Protein AF-0000000084984975 (afdb_homodimer)

Foldseek 3Di:
DKAFPLVVLCVVVVHDCVRVCVQQVHDSVVSVCRNVVVDDDDDPVVVVSVCVVSVHDPPNTMDDDDD/DKAFPLVVLCVVVVHDCVRVCVQQVHDSVVSVCRNVVVDDDDDPVVVVSVCVVSVHDPPNTMDDDDD

Secondary structure (DSSP, 8-state):
-EEE-HHHHHHHTT--HHHHHHHHT--HHHHHHHHTT--SEEEHHHHHHHHHHHT--HHHHEEE---/-EEE-HHHHHHHTT--HHHHHHHHT--HHHHHHHHTT--SEEEHHHHHHHHHHHT--HHHHEEE---

Nearest PDB structures (foldseek):
  2xj3-assembly1_A  TM=8.042E-01  e=3.309E-04  Enterococcus faecalis
  3zkc-assembly1_B  TM=8.805E-01  e=1.220E-02  Bacillus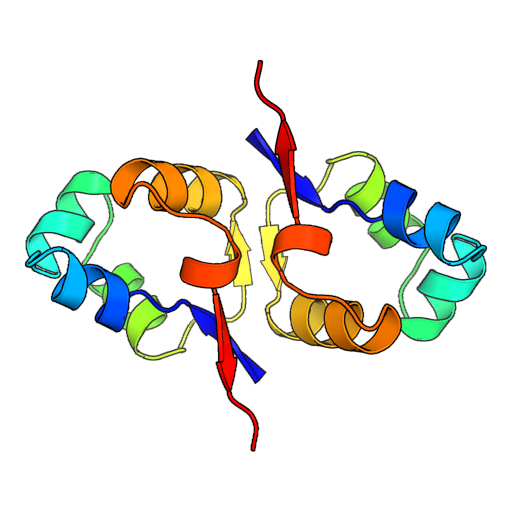 subtilis subsp. subtilis str. 168
  3zkc-assembly1_A  TM=8.755E-01  e=2.126E-02  Bacillus subtilis subsp. subtilis str. 168
  7t5u-assembly1_A  TM=8.938E-01  e=4.560E-02  Escherichia coli
  1b0n-assembly1_A  TM=8.658E-01  e=6.914E-02  Bacillus subtilis

Solvent-accessible surface area (backbone atoms only — not comparable to full-atom values): 7606 Å² total; per-residue (Å²): 88,52,40,57,33,51,59,59,52,29,59,75,65,71,48,51,72,67,56,50,25,62,73,67,70,56,50,67,68,62,56,48,27,42,56,67,61,68,54,64,53,50,42,31,66,56,50,44,49,50,32,61,75,66,68,54,53,53,63,61,44,39,41,74,50,75,127,86,52,39,57,32,51,60,59,52,28,58,76,66,72,47,53,72,66,56,50,26,60,73,65,71,56,50,67,68,62,56,48,26,43,56,67,61,69,54,66,52,51,43,30,66,57,50,44,48,50,32,61,73,65,67,55,52,53,63,60,44,40,43,73,49,77,126

pLDDT: mean 96.69, std 6.23, range [53.5, 98.88]

InterPro domains:
  IPR001387 Cro/C1-type, helix-turn-helix domain [PF13443] (5-63)
  IPR010982 Lambda repressor-like, DNA-binding domain superfamily [G3DSA:1.10.260.40] (1-67)
  IPR010982 Lambda repressor-like, DNA-binding domain superfamily [SSF47413] (3-63)

Structure (mmCIF, N/CA/C/O backbone):
data_AF-0000000084984975-model_v1
#
loop_
_entity.id
_entity.type
_entity.pdbx_description
1 polymer 'HTH cro/C1-type domain-containing protein'
#
loop_
_atom_site.group_PDB
_atom_site.id
_atom_site.type_symbol
_atom_site.label_atom_id
_atom_site.label_alt_id
_atom_site.label_comp_id
_atom_site.label_asym_id
_atom_site.label_entity_id
_atom_site.label_seq_id
_atom_site.pdbx_PDB_ins_code
_atom_site.Cartn_x
_atom_site.Cartn_y
_atom_site.Cartn_z
_atom_site.occupancy
_atom_site.B_iso_or_equiv
_atom_site.auth_seq_id
_atom_site.auth_comp_id
_atom_site.auth_asym_id
_atom_site.auth_atom_id
_atom_site.pdbx_PDB_model_num
ATOM 1 N N . MET A 1 1 ? 2.4 -5.949 11.758 1 92.56 1 MET A N 1
ATOM 2 C CA . MET A 1 1 ? 1.291 -5.125 11.281 1 92.56 1 MET A CA 1
ATOM 3 C C . MET A 1 1 ? 1.797 -3.98 10.414 1 92.56 1 MET A C 1
ATOM 5 O O . MET A 1 1 ? 2.824 -3.369 10.719 1 92.56 1 MET A O 1
ATOM 9 N N . VAL A 1 2 ? 1.038 -3.68 9.25 1 97 2 VAL A N 1
ATOM 10 C CA . VAL A 1 2 ? 1.44 -2.633 8.32 1 97 2 VAL A CA 1
ATOM 11 C C . VAL A 1 2 ? 0.675 -1.347 8.625 1 97 2 VAL A C 1
ATOM 13 O O . VAL A 1 2 ? -0.526 -1.383 8.906 1 97 2 VAL A O 1
ATOM 16 N N . CYS A 1 3 ? 1.416 -0.208 8.547 1 96.44 3 CYS A N 1
ATOM 17 C CA . CYS A 1 3 ? 0.817 1.101 8.781 1 96.44 3 CYS A CA 1
ATOM 18 C C . CYS A 1 3 ? 1.412 2.148 7.848 1 96.44 3 CYS A C 1
ATOM 20 O O . CYS A 1 3 ? 2.469 1.927 7.25 1 96.44 3 CYS A O 1
ATOM 22 N N . LEU A 1 4 ? 0.649 3.223 7.793 1 98 4 LEU A N 1
ATOM 23 C CA . LEU A 1 4 ? 1.212 4.375 7.098 1 98 4 LEU A CA 1
ATOM 24 C C . LEU A 1 4 ? 2.123 5.176 8.023 1 98 4 LEU A C 1
ATOM 26 O O . LEU A 1 4 ? 1.819 5.344 9.203 1 98 4 LEU A O 1
ATOM 30 N N . ASN A 1 5 ? 3.127 5.699 7.473 1 97.69 5 ASN A N 1
ATOM 31 C CA . ASN A 1 5 ? 4.109 6.473 8.227 1 97.69 5 ASN A CA 1
ATOM 32 C C . ASN A 1 5 ? 3.893 7.977 8.047 1 97.69 5 ASN A C 1
ATOM 34 O O . ASN A 1 5 ? 4.852 8.727 7.852 1 97.69 5 ASN A O 1
ATOM 38 N N . ILE A 1 6 ? 2.742 8.367 8.117 1 98.5 6 ILE A N 1
ATOM 39 C CA . ILE A 1 6 ? 2.355 9.727 7.777 1 98.5 6 ILE A CA 1
ATOM 40 C C . ILE A 1 6 ? 2.961 10.703 8.781 1 98.5 6 ILE A C 1
ATOM 42 O O . ILE A 1 6 ? 3.51 11.742 8.406 1 98.5 6 ILE A O 1
ATOM 46 N N . GLU A 1 7 ? 2.863 10.375 10.031 1 98 7 GLU A N 1
ATOM 47 C CA . GLU A 1 7 ? 3.355 11.273 11.07 1 98 7 GLU A CA 1
ATOM 48 C C . GLU A 1 7 ? 4.84 11.57 10.883 1 98 7 GLU A C 1
ATOM 50 O O . GLU A 1 7 ? 5.258 12.734 10.938 1 98 7 GLU A O 1
ATOM 55 N N . GLU A 1 8 ? 5.59 10.57 10.688 1 98.19 8 GLU A N 1
ATOM 56 C CA . GLU A 1 8 ? 7.027 10.734 10.492 1 98.19 8 GLU A CA 1
ATOM 57 C C . GLU A 1 8 ? 7.324 11.555 9.242 1 98.19 8 GLU A C 1
ATOM 59 O O . GLU A 1 8 ? 8.234 12.383 9.234 1 98.19 8 GLU A O 1
ATOM 64 N N . LEU A 1 9 ? 6.621 11.297 8.195 1 98.69 9 LEU A N 1
ATOM 65 C CA . LEU A 1 9 ? 6.82 12.031 6.953 1 98.69 9 LEU A CA 1
ATOM 66 C C . LEU A 1 9 ? 6.531 13.516 7.145 1 98.69 9 LEU A C 1
ATOM 68 O O . LEU A 1 9 ? 7.234 14.367 6.602 1 98.69 9 LEU A O 1
ATOM 72 N N . LEU A 1 10 ? 5.434 13.773 7.867 1 98.81 10 LEU A N 1
ATOM 73 C CA . LEU A 1 10 ? 5.117 15.172 8.172 1 98.81 10 LEU A CA 1
ATOM 74 C C . LEU A 1 10 ? 6.254 15.82 8.953 1 98.81 10 LEU A C 1
ATOM 76 O O . LEU A 1 10 ? 6.691 16.922 8.609 1 98.81 10 LEU A O 1
ATOM 80 N N . LYS A 1 11 ? 6.738 15.172 9.961 1 98.56 11 LYS A N 1
ATOM 81 C CA . LYS A 1 11 ? 7.828 15.688 10.781 1 98.56 11 LYS A CA 1
ATOM 82 C C . LYS A 1 11 ? 9.086 15.914 9.945 1 98.56 11 LYS A C 1
ATOM 84 O O . LYS A 1 11 ? 9.695 16.984 10.016 1 98.56 11 LYS A O 1
ATOM 89 N N . LYS A 1 12 ? 9.43 14.992 9.203 1 98.31 12 LYS A N 1
ATOM 90 C CA . LYS A 1 12 ? 10.633 15.055 8.375 1 98.31 12 LYS A CA 1
ATOM 91 C C . LYS A 1 12 ? 10.562 16.219 7.398 1 98.31 12 LYS A C 1
ATOM 93 O O . LYS A 1 12 ? 11.586 16.844 7.098 1 98.31 12 LYS A O 1
ATOM 98 N N . ASN A 1 13 ? 9.398 16.438 6.914 1 98.38 13 ASN A N 1
ATOM 99 C CA . ASN A 1 13 ? 9.219 17.484 5.91 1 98.38 13 ASN A CA 1
ATOM 100 C C . ASN A 1 13 ? 8.781 18.797 6.547 1 98.38 13 ASN A C 1
ATOM 102 O O . ASN A 1 13 ? 8.484 19.766 5.84 1 98.38 13 ASN A O 1
ATOM 106 N N . GLN A 1 14 ? 8.656 18.797 7.844 1 98.62 14 GLN A N 1
ATOM 107 C CA . GLN A 1 14 ? 8.25 19.969 8.609 1 98.62 14 GLN A CA 1
ATOM 108 C C . GLN A 1 14 ? 6.902 20.484 8.141 1 98.62 14 GLN A C 1
ATOM 110 O O . GLN A 1 14 ? 6.758 21.688 7.875 1 98.62 14 GLN A O 1
ATOM 115 N N . LYS A 1 15 ? 6.059 19.656 7.969 1 98.75 15 LYS A N 1
ATOM 116 C CA . LYS A 1 15 ? 4.699 20 7.555 1 98.75 15 LYS A CA 1
ATOM 117 C C . LYS A 1 15 ? 3.688 19.672 8.648 1 98.75 15 LYS A C 1
ATOM 119 O O . LYS A 1 15 ? 3.951 18.828 9.508 1 98.75 15 LYS A O 1
ATOM 124 N N . SER A 1 16 ? 2.58 20.328 8.617 1 98.44 16 SER A N 1
ATOM 125 C CA . SER A 1 16 ? 1.501 20.094 9.57 1 98.44 16 SER A CA 1
ATOM 126 C C . SER A 1 16 ? 0.418 19.203 8.969 1 98.44 16 SER A C 1
ATOM 128 O O . SER A 1 16 ? 0.367 19.016 7.754 1 98.44 16 SER A O 1
ATOM 130 N N . LYS A 1 17 ? -0.416 18.703 9.859 1 98.62 17 LYS A N 1
ATOM 131 C CA . LYS A 1 17 ? -1.587 17.953 9.406 1 98.62 17 LYS A CA 1
ATOM 132 C C . LYS A 1 17 ? -2.465 18.812 8.5 1 98.62 17 LYS A C 1
ATOM 134 O O . LYS A 1 17 ? -3.012 18.328 7.508 1 98.62 17 LYS A O 1
ATOM 139 N N . TYR A 1 18 ? -2.484 20.062 8.859 1 98.62 18 TYR A N 1
ATOM 140 C CA . TYR A 1 18 ? -3.262 21.016 8.07 1 98.62 18 TYR A CA 1
ATOM 141 C C . TYR A 1 18 ? -2.752 21.078 6.637 1 98.62 18 TYR A C 1
ATOM 143 O O . TYR A 1 18 ? -3.543 21.047 5.688 1 98.62 18 TYR A O 1
ATOM 151 N N . TRP A 1 19 ? -1.51 21.188 6.465 1 98.88 19 TRP A N 1
ATOM 152 C CA . TRP A 1 19 ? -0.87 21.219 5.152 1 98.88 19 TRP A CA 1
ATOM 153 C C . TRP A 1 19 ? -1.255 19.984 4.328 1 98.88 19 TRP A C 1
ATOM 155 O O . TRP A 1 19 ? -1.618 20.109 3.156 1 98.88 19 TRP A O 1
ATOM 165 N N . LEU A 1 20 ? -1.245 18.828 4.938 1 98.88 20 LEU A N 1
ATOM 166 C CA . LEU A 1 20 ? -1.552 17.578 4.238 1 98.88 20 LEU A CA 1
ATOM 167 C C . LEU A 1 20 ? -3.027 17.531 3.854 1 98.88 20 LEU A C 1
ATOM 169 O O . LEU A 1 20 ? -3.371 17.047 2.771 1 98.88 20 LEU A O 1
ATOM 173 N N . VAL A 1 21 ? -3.877 17.938 4.699 1 98.75 21 VAL A N 1
ATOM 174 C CA . VAL A 1 21 ? -5.312 18 4.438 1 98.75 21 VAL A CA 1
ATOM 175 C C . VAL A 1 21 ? -5.566 18.766 3.146 1 98.75 21 VAL A C 1
ATOM 177 O O . VAL A 1 21 ? -6.348 18.344 2.299 1 98.75 21 VAL A O 1
ATOM 180 N N . LYS A 1 22 ? -4.898 19.844 3.01 1 98.75 22 LYS A N 1
ATOM 181 C CA . LYS A 1 22 ? -5.047 20.672 1.826 1 98.75 22 LYS A CA 1
ATOM 182 C C . LYS A 1 22 ? -4.473 20 0.589 1 98.75 22 LYS A C 1
ATOM 184 O O . LYS A 1 22 ? -5.078 20.031 -0.483 1 98.75 22 LYS A O 1
ATOM 189 N N . GLN A 1 23 ? -3.391 19.422 0.781 1 98.69 23 GLN A N 1
ATOM 190 C CA . GLN A 1 23 ? -2.746 18.766 -0.356 1 98.69 23 GLN A CA 1
ATOM 191 C C . GLN A 1 23 ? -3.604 17.625 -0.899 1 98.69 23 GLN A C 1
ATOM 193 O O . GLN A 1 23 ? -3.676 17.422 -2.113 1 98.69 23 GLN A O 1
ATOM 198 N N . LEU A 1 24 ? -4.184 16.891 -0.021 1 98.56 24 LEU A N 1
ATOM 199 C CA . LEU A 1 24 ? -4.961 15.719 -0.413 1 98.56 24 LEU A CA 1
ATOM 200 C C . LEU A 1 24 ? -6.414 16.094 -0.68 1 98.56 24 LEU A C 1
ATOM 202 O O . LEU A 1 24 ? -7.199 15.273 -1.147 1 98.56 24 LEU A O 1
ATOM 206 N N . ASP A 1 25 ? -6.703 17.312 -0.455 1 98.56 25 ASP A N 1
ATOM 207 C CA . ASP A 1 25 ? -8.094 17.75 -0.497 1 98.56 25 ASP A CA 1
ATOM 208 C C . ASP A 1 25 ? -8.992 16.812 0.317 1 98.56 25 ASP A C 1
ATOM 210 O O . ASP A 1 25 ? -9.969 16.266 -0.202 1 98.56 25 ASP A O 1
ATOM 214 N N . SER A 1 26 ? -8.625 16.578 1.448 1 98.06 26 SER A N 1
ATOM 215 C CA . SER A 1 26 ? -9.25 15.664 2.406 1 98.06 26 SER A CA 1
ATOM 216 C C . SER A 1 26 ? -9.648 16.391 3.686 1 98.06 26 SER A C 1
ATOM 218 O O . SER A 1 26 ? -9.695 17.625 3.713 1 98.06 26 SER A O 1
ATOM 220 N N . ASN A 1 27 ? -10.07 15.656 4.688 1 98.25 27 ASN A N 1
ATOM 221 C CA . ASN A 1 27 ? -10.398 16.25 5.98 1 98.25 27 ASN A CA 1
ATOM 222 C C . ASN A 1 27 ? -9.57 15.641 7.105 1 98.25 27 ASN A C 1
ATOM 224 O O . ASN A 1 27 ? -8.859 14.656 6.895 1 98.25 27 ASN A O 1
ATOM 228 N N . TYR A 1 28 ? -9.633 16.328 8.289 1 98.19 28 TYR A N 1
ATOM 229 C CA . TYR A 1 28 ? -8.797 15.938 9.422 1 98.19 28 TYR A CA 1
ATOM 230 C C . TYR A 1 28 ? -9.094 14.508 9.852 1 98.19 28 TYR A C 1
ATOM 232 O O . TYR A 1 28 ? -8.188 13.781 10.273 1 98.19 28 TYR A O 1
ATOM 240 N N . THR A 1 29 ? -10.289 14.164 9.719 1 98.38 29 THR A N 1
ATOM 241 C CA . THR A 1 29 ? -10.68 12.836 10.164 1 98.38 29 THR A CA 1
ATOM 242 C C . THR A 1 29 ? -9.898 11.758 9.414 1 98.38 29 THR A C 1
ATOM 244 O O . THR A 1 29 ? -9.367 10.828 10.031 1 98.38 29 THR A O 1
ATOM 247 N N . VAL A 1 30 ? -9.719 11.82 8.117 1 97.81 30 VAL A N 1
ATOM 248 C CA . VAL A 1 30 ? -9.016 10.867 7.27 1 97.81 30 VAL A CA 1
ATOM 249 C C . VAL A 1 30 ? -7.535 10.836 7.633 1 97.81 30 VAL A C 1
ATOM 251 O O . VAL A 1 30 ? -6.961 9.766 7.832 1 97.81 30 VAL A O 1
ATOM 254 N N . ILE A 1 31 ? -6.945 12.039 7.789 1 98.38 31 ILE A N 1
ATOM 255 C CA . ILE A 1 31 ? -5.527 12.156 8.102 1 98.38 31 ILE A CA 1
ATOM 256 C C . ILE A 1 31 ? -5.262 11.609 9.508 1 98.38 31 ILE A C 1
ATOM 258 O O . ILE A 1 31 ? -4.312 10.852 9.711 1 98.38 31 ILE A O 1
ATOM 262 N N . ASN A 1 32 ? -6.168 11.953 10.406 1 98.38 32 ASN A N 1
ATOM 263 C CA . ASN A 1 32 ? -6.031 11.453 11.766 1 98.38 32 ASN A CA 1
ATOM 264 C C . ASN A 1 32 ? -6.133 9.93 11.82 1 98.38 32 ASN A C 1
ATOM 266 O O . ASN A 1 32 ? -5.41 9.281 12.586 1 98.38 32 ASN A O 1
ATOM 270 N N . ASN A 1 33 ? -7.031 9.414 11.078 1 97.88 33 ASN A N 1
ATOM 271 C CA . ASN A 1 33 ? -7.18 7.961 11.031 1 97.88 33 ASN A CA 1
ATOM 272 C C . ASN A 1 33 ? -5.926 7.289 10.469 1 97.88 33 ASN A C 1
ATOM 274 O O . ASN A 1 33 ? -5.512 6.238 10.961 1 97.88 33 ASN A O 1
ATOM 278 N N . MET A 1 34 ? -5.309 7.867 9.508 1 97.19 34 MET A N 1
ATOM 279 C CA . MET A 1 34 ? -4.078 7.336 8.938 1 97.19 34 MET A CA 1
ATOM 280 C C . MET A 1 34 ? -2.957 7.324 9.977 1 97.19 34 MET A C 1
ATOM 282 O O . MET A 1 34 ? -2.246 6.328 10.117 1 97.19 34 MET A O 1
ATOM 286 N N . ILE A 1 35 ? -2.922 8.375 10.703 1 97.19 35 ILE A N 1
ATOM 287 C CA . ILE A 1 35 ? -1.847 8.562 11.672 1 97.19 35 ILE A CA 1
ATOM 288 C C . ILE A 1 35 ? -2.064 7.633 12.859 1 97.19 35 ILE A C 1
ATOM 290 O O . ILE A 1 35 ? -1.113 7.035 13.375 1 97.19 35 ILE A O 1
ATOM 294 N N . ALA A 1 36 ? -3.299 7.465 13.172 1 96.62 36 ALA A N 1
ATOM 295 C CA . ALA A 1 36 ? -3.656 6.672 14.352 1 96.62 36 ALA A CA 1
ATOM 296 C C . ALA A 1 36 ? -3.773 5.191 14 1 96.62 36 ALA A C 1
ATOM 298 O O . ALA A 1 36 ? -4.102 4.371 14.859 1 96.62 36 ALA A O 1
ATOM 299 N N . HIS A 1 37 ? -3.592 4.852 12.875 1 93.44 37 HIS A N 1
ATOM 300 C CA . HIS A 1 37 ? -3.682 3.475 12.406 1 93.44 37 HIS A CA 1
ATOM 301 C C . HIS A 1 37 ? -5.105 2.943 12.523 1 93.44 37 HIS A C 1
ATOM 303 O O . HIS A 1 37 ? -5.312 1.763 12.812 1 93.44 37 HIS A O 1
ATOM 309 N N . ASN A 1 38 ? -6.004 3.854 12.328 1 95.19 38 ASN A N 1
ATOM 310 C CA . ASN A 1 38 ? -7.414 3.492 12.375 1 95.19 38 ASN A CA 1
ATOM 311 C C . ASN A 1 38 ? -7.957 3.178 10.977 1 95.19 38 ASN A C 1
ATOM 313 O O . ASN A 1 38 ? -9.164 3.053 10.797 1 95.19 38 ASN A O 1
ATOM 317 N N . THR A 1 39 ? -7.141 3.045 10.023 1 94.38 39 THR A N 1
ATOM 318 C CA . THR A 1 39 ? -7.547 2.701 8.664 1 94.38 39 THR A CA 1
ATOM 319 C C . THR A 1 39 ? -7.168 1.261 8.336 1 94.38 39 THR A C 1
ATOM 321 O O . THR A 1 39 ? -6.062 0.816 8.648 1 94.38 39 THR A O 1
ATOM 324 N N . THR A 1 40 ? -8.062 0.578 7.695 1 95.44 40 THR A N 1
ATOM 325 C CA . THR A 1 40 ? -7.828 -0.843 7.461 1 95.44 40 THR A CA 1
ATOM 326 C C . THR A 1 40 ? -7.215 -1.073 6.082 1 95.44 40 THR A C 1
ATOM 328 O O . THR A 1 40 ? -6.699 -2.156 5.801 1 95.44 40 THR A O 1
ATOM 331 N N . GLY A 1 41 ? -7.246 -0.167 5.191 1 97.62 41 GLY A N 1
ATOM 332 C CA . GLY A 1 41 ? -6.723 -0.23 3.834 1 97.62 41 GLY A CA 1
ATOM 333 C C . GLY A 1 41 ? -6.477 1.137 3.225 1 97.62 41 GLY A C 1
ATOM 334 O O . GLY A 1 41 ? -6.637 2.158 3.896 1 97.62 41 GLY A O 1
ATOM 335 N N . ILE A 1 42 ? -6.102 1.184 1.954 1 98.12 42 ILE A N 1
ATOM 336 C CA . ILE A 1 42 ? -5.789 2.441 1.283 1 98.12 42 ILE A CA 1
ATOM 337 C C . ILE A 1 42 ? -5.965 2.277 -0.225 1 98.12 42 ILE A C 1
ATOM 339 O O . ILE A 1 42 ? -5.648 1.224 -0.783 1 98.12 42 ILE A O 1
ATOM 343 N N . ASN A 1 43 ? -6.406 3.367 -0.765 1 97.62 43 ASN A N 1
ATOM 344 C CA . ASN A 1 43 ? -6.543 3.391 -2.217 1 97.62 43 ASN A CA 1
ATOM 345 C C . ASN A 1 43 ? -5.207 3.656 -2.902 1 97.62 43 ASN A C 1
ATOM 347 O O . ASN A 1 43 ? -4.406 4.465 -2.424 1 97.62 43 ASN A O 1
ATOM 351 N N . PHE A 1 44 ? -5.07 3.057 -4.125 1 98.06 44 PHE A N 1
ATOM 352 C CA . PHE A 1 44 ? -3.824 3.217 -4.859 1 98.06 44 PHE A CA 1
ATOM 353 C C . PHE A 1 44 ? -3.641 4.66 -5.309 1 98.06 44 PHE A C 1
ATOM 355 O O . PHE A 1 44 ? -2.516 5.164 -5.363 1 98.06 44 PHE A O 1
ATOM 362 N N . GLU A 1 45 ? -4.711 5.293 -5.629 1 97.44 45 GLU A N 1
ATOM 363 C CA . GLU A 1 45 ? -4.637 6.707 -5.98 1 97.44 45 GLU A CA 1
ATOM 364 C C . GLU A 1 45 ? -4.066 7.531 -4.832 1 97.44 45 GLU A C 1
ATOM 366 O O . GLU A 1 45 ? -3.254 8.43 -5.051 1 97.44 45 GLU A O 1
ATOM 371 N N . THR A 1 46 ? -4.488 7.246 -3.619 1 98.25 46 THR A N 1
ATOM 372 C CA . THR A 1 46 ? -4.004 7.973 -2.451 1 98.25 46 THR A CA 1
ATOM 373 C C . THR A 1 46 ? -2.512 7.723 -2.242 1 98.25 46 THR A C 1
ATOM 375 O O . THR A 1 46 ? -1.76 8.648 -1.924 1 98.25 46 THR A O 1
ATOM 378 N N . ILE A 1 47 ? -2.148 6.5 -2.432 1 98.56 47 ILE A N 1
ATOM 379 C CA . ILE A 1 47 ? -0.729 6.176 -2.328 1 98.56 47 ILE A CA 1
ATOM 380 C C . ILE A 1 47 ? 0.066 7.012 -3.328 1 98.56 47 ILE A C 1
ATOM 382 O O . ILE A 1 47 ? 1.076 7.621 -2.971 1 98.56 47 ILE A O 1
ATOM 386 N N . ASP A 1 48 ? -0.431 7.031 -4.52 1 98 48 ASP A N 1
ATOM 387 C CA . ASP A 1 48 ? 0.221 7.789 -5.586 1 98 48 ASP A CA 1
ATOM 388 C C . ASP A 1 48 ? 0.388 9.258 -5.191 1 98 48 ASP A C 1
ATOM 390 O O . ASP A 1 48 ? 1.473 9.82 -5.336 1 98 48 ASP A O 1
ATOM 394 N N . LYS A 1 49 ? -0.605 9.789 -4.707 1 98.31 49 LYS A N 1
ATOM 395 C CA . LYS A 1 49 ? -0.578 11.188 -4.293 1 98.31 49 LYS A CA 1
ATOM 396 C C . LYS A 1 49 ? 0.417 11.406 -3.154 1 98.31 49 LYS A C 1
ATOM 398 O O . LYS A 1 49 ? 1.188 12.367 -3.17 1 98.31 49 LYS A O 1
ATOM 403 N N . LEU A 1 50 ? 0.394 10.57 -2.191 1 98.62 50 LEU A N 1
ATOM 404 C CA . LEU A 1 50 ? 1.262 10.711 -1.027 1 98.62 50 LEU A CA 1
ATOM 405 C C . LEU A 1 50 ? 2.729 10.602 -1.427 1 98.62 50 LEU A C 1
ATOM 407 O O . LEU A 1 50 ? 3.57 11.359 -0.932 1 98.62 50 LEU A O 1
ATOM 411 N N . LEU A 1 51 ? 3.006 9.625 -2.285 1 98.44 51 LEU A N 1
ATOM 412 C CA . LEU A 1 51 ? 4.375 9.492 -2.766 1 98.44 51 LEU A CA 1
ATOM 413 C C . LEU A 1 51 ? 4.848 10.781 -3.432 1 98.44 51 LEU A C 1
ATOM 415 O O . LEU A 1 51 ? 5.984 11.211 -3.223 1 98.44 51 LEU A O 1
ATOM 419 N N . ASN A 1 52 ? 4 11.336 -4.227 1 97.94 52 ASN A N 1
ATOM 420 C CA . ASN A 1 52 ? 4.344 12.562 -4.945 1 97.94 52 ASN A CA 1
ATOM 421 C C . ASN A 1 52 ? 4.473 13.75 -3.994 1 97.94 52 ASN A C 1
ATOM 423 O O . ASN A 1 52 ? 5.422 14.531 -4.094 1 97.94 52 ASN A O 1
ATOM 427 N N . ILE A 1 53 ? 3.549 13.844 -3.105 1 98.44 53 ILE A N 1
ATOM 428 C CA . ILE A 1 53 ? 3.496 14.961 -2.162 1 98.44 53 ILE A CA 1
ATOM 429 C C . ILE A 1 53 ? 4.758 14.969 -1.304 1 98.44 53 ILE A C 1
ATOM 431 O O . ILE A 1 53 ? 5.336 16.031 -1.047 1 98.44 53 ILE A O 1
ATOM 435 N N . PHE A 1 54 ? 5.16 13.836 -0.873 1 98.62 54 PHE A N 1
ATOM 436 C CA . PHE A 1 54 ? 6.277 13.742 0.058 1 98.62 54 PHE A CA 1
ATOM 437 C C . PHE A 1 54 ? 7.574 13.43 -0.682 1 98.62 54 PHE A C 1
ATOM 439 O O . PHE A 1 54 ? 8.641 13.359 -0.071 1 98.62 54 PHE A O 1
ATOM 446 N N . ASN A 1 55 ? 7.465 13.219 -1.941 1 98.25 55 ASN A N 1
ATOM 447 C CA . ASN A 1 55 ? 8.625 12.867 -2.748 1 98.25 55 ASN A CA 1
ATOM 448 C C . ASN A 1 55 ? 9.398 11.703 -2.137 1 98.25 55 ASN A C 1
ATOM 450 O O . ASN A 1 55 ? 10.609 11.812 -1.903 1 98.25 55 ASN A O 1
ATOM 454 N N . CYS A 1 56 ? 8.742 10.594 -1.98 1 98.31 56 CYS A N 1
ATOM 455 C CA . CYS A 1 56 ? 9.312 9.43 -1.309 1 98.31 56 CYS A CA 1
ATOM 456 C C . CYS A 1 56 ? 8.891 8.141 -1.999 1 98.31 56 CYS A C 1
ATOM 458 O O . CYS A 1 56 ? 8.195 8.18 -3.016 1 98.31 56 CYS A O 1
ATOM 460 N N . GLU A 1 57 ? 9.383 7.031 -1.447 1 98.25 57 GLU A N 1
ATOM 461 C CA . GLU A 1 57 ? 9.078 5.719 -2.006 1 98.25 57 GLU A CA 1
ATOM 462 C C . GLU A 1 57 ? 8.219 4.898 -1.052 1 98.25 57 GLU A C 1
ATOM 464 O O . GLU A 1 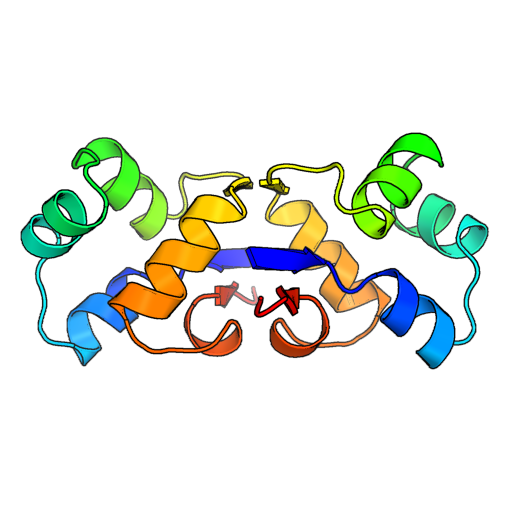57 ? 7.891 5.352 0.045 1 98.25 57 GLU A O 1
ATOM 469 N N . PHE A 1 58 ? 7.812 3.721 -1.506 1 98.69 58 PHE A N 1
ATOM 470 C CA . PHE A 1 58 ? 6.887 2.904 -0.732 1 98.69 58 PHE A CA 1
ATOM 471 C C . PHE A 1 58 ? 7.469 2.572 0.636 1 98.69 58 PHE A C 1
ATOM 473 O O . PHE A 1 58 ? 6.758 2.604 1.644 1 98.69 58 PHE A O 1
ATOM 480 N N . ASN A 1 59 ? 8.773 2.361 0.676 1 98.69 59 ASN A N 1
ATOM 481 C CA . ASN A 1 59 ? 9.414 1.979 1.929 1 98.69 59 ASN A CA 1
ATOM 482 C C . ASN A 1 59 ? 9.477 3.148 2.906 1 98.69 59 ASN A C 1
ATOM 484 O O . ASN A 1 59 ? 9.75 2.959 4.094 1 98.69 59 ASN A O 1
ATOM 488 N N . ASP A 1 60 ? 9.273 4.312 2.422 1 98.38 60 ASP A N 1
ATOM 489 C CA . ASP A 1 60 ? 9.172 5.484 3.289 1 98.38 60 ASP A CA 1
ATOM 490 C C . ASP A 1 60 ? 7.754 5.66 3.814 1 98.38 60 ASP A C 1
ATOM 492 O O . ASP A 1 60 ? 7.555 6.082 4.957 1 98.38 60 ASP A O 1
ATOM 496 N N . LEU A 1 61 ? 6.832 5.316 2.984 1 98.56 61 LEU A N 1
ATOM 497 C CA . LEU A 1 61 ? 5.426 5.613 3.238 1 98.56 61 LEU A CA 1
ATOM 498 C C . LEU A 1 61 ? 4.816 4.59 4.195 1 98.56 61 LEU A C 1
ATOM 500 O O . LEU A 1 61 ? 3.973 4.934 5.023 1 98.56 61 LEU A O 1
ATOM 504 N N . PHE A 1 62 ? 5.273 3.395 4.066 1 98.56 62 PHE A N 1
ATOM 505 C CA . PHE A 1 62 ? 4.73 2.307 4.871 1 98.56 62 PHE A CA 1
ATOM 506 C C . PHE A 1 62 ? 5.754 1.834 5.902 1 98.56 62 PHE A C 1
ATOM 508 O O . PHE A 1 62 ? 6.961 1.946 5.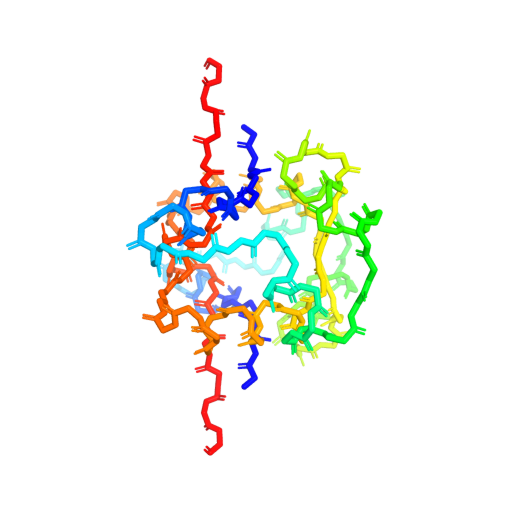68 1 98.56 62 PHE A O 1
ATOM 515 N N . VAL A 1 63 ? 5.168 1.303 6.957 1 96.44 63 VAL A N 1
ATOM 516 C CA . VAL A 1 63 ? 6.035 0.695 7.961 1 96.44 63 VAL A CA 1
ATOM 517 C C . VAL A 1 63 ? 5.359 -0.543 8.547 1 96.44 63 VAL A C 1
ATOM 519 O O . VAL A 1 63 ? 4.129 -0.622 8.602 1 96.44 63 VAL A O 1
ATOM 522 N N . GLN A 1 64 ? 6.203 -1.521 8.836 1 94.81 64 GLN A N 1
ATOM 523 C CA . GLN A 1 64 ? 5.734 -2.678 9.594 1 94.81 64 GLN A CA 1
ATOM 524 C C . GLN A 1 64 ? 6.051 -2.527 11.078 1 94.81 64 GLN A C 1
ATOM 526 O O . GLN A 1 64 ? 7.203 -2.293 11.453 1 94.81 64 GLN A O 1
ATOM 531 N N . MET A 1 65 ? 4.875 -2.568 11.82 1 89.06 65 MET A N 1
ATOM 532 C CA . MET A 1 65 ? 5.078 -2.455 13.266 1 89.06 65 MET A CA 1
ATOM 533 C C . MET A 1 65 ? 5.219 -3.832 13.906 1 89.06 65 MET A C 1
ATOM 535 O O . MET A 1 65 ? 4.504 -4.766 13.539 1 89.06 65 MET A O 1
ATOM 539 N N . ASN A 1 66 ? 6.332 -4.301 14.07 1 74.5 66 ASN A N 1
ATOM 540 C CA . ASN A 1 66 ? 6.621 -5.605 14.656 1 74.5 66 ASN A CA 1
ATOM 541 C C . ASN A 1 66 ? 6.25 -5.645 16.141 1 74.5 66 ASN A C 1
ATOM 543 O O . ASN A 1 66 ? 6.582 -4.727 16.891 1 74.5 66 ASN A O 1
ATOM 547 N N . GLU A 1 67 ? 5.168 -6.375 16.375 1 53.5 67 GLU A N 1
ATOM 548 C CA . GLU A 1 67 ? 5.195 -6.738 17.781 1 53.5 67 GLU A CA 1
ATOM 549 C C . GLU A 1 67 ? 6.242 -7.816 18.047 1 53.5 67 GLU A C 1
ATOM 551 O O . GLU A 1 67 ? 6.645 -8.539 17.141 1 53.5 67 GLU A O 1
ATOM 556 N N . MET B 1 1 ? 0.875 5.906 -11.797 1 92.44 1 MET B N 1
ATOM 557 C CA . MET B 1 1 ? -0.1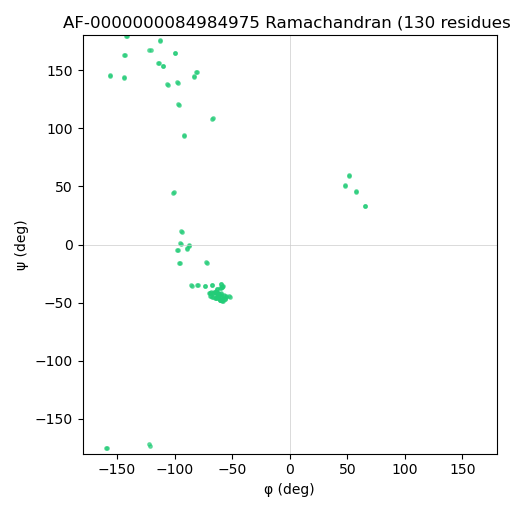25 5.012 -11.211 1 92.44 1 MET B CA 1
ATOM 558 C C . MET B 1 1 ? 0.538 3.908 -10.398 1 92.44 1 MET B C 1
ATOM 560 O O . MET B 1 1 ? 1.57 3.369 -10.797 1 92.44 1 MET B O 1
ATOM 564 N N . VAL B 1 2 ? -0.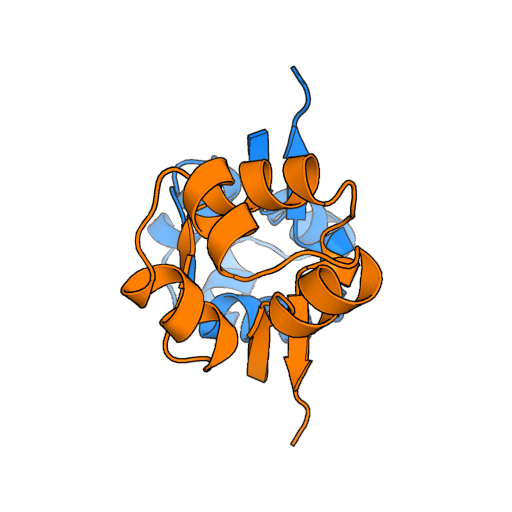088 3.557 -9.18 1 97 2 VAL B N 1
ATOM 565 C CA . VAL B 1 2 ? 0.468 2.539 -8.289 1 97 2 VAL B CA 1
ATOM 566 C C . VAL B 1 2 ? -0.235 1.205 -8.531 1 97 2 VAL B C 1
ATOM 568 O O . VAL B 1 2 ? -1.456 1.161 -8.695 1 97 2 VAL B O 1
ATOM 571 N N . CYS B 1 3 ? 0.585 0.134 -8.516 1 96.44 3 CYS B N 1
ATOM 572 C CA . CYS B 1 3 ? 0.052 -1.211 -8.703 1 96.44 3 CYS B CA 1
ATOM 573 C C . CYS B 1 3 ? 0.805 -2.219 -7.84 1 96.44 3 CYS B C 1
ATOM 575 O O . CYS B 1 3 ? 1.901 -1.931 -7.355 1 96.44 3 CYS B O 1
ATOM 577 N N . LEU B 1 4 ? 0.115 -3.34 -7.719 1 98.06 4 LEU B N 1
ATOM 578 C CA . LEU B 1 4 ? 0.815 -4.453 -7.086 1 98.06 4 LEU B CA 1
ATOM 579 C C . LEU B 1 4 ? 1.678 -5.195 -8.102 1 98.06 4 LEU B C 1
ATOM 581 O O . LEU B 1 4 ? 1.269 -5.391 -9.242 1 98.06 4 LEU B O 1
ATOM 585 N N . ASN B 1 5 ? 2.773 -5.641 -7.652 1 97.69 5 ASN B N 1
ATOM 586 C CA . ASN B 1 5 ? 3.725 -6.355 -8.5 1 97.69 5 ASN B CA 1
ATOM 587 C C . ASN B 1 5 ? 3.623 -7.867 -8.305 1 97.69 5 ASN B C 1
ATOM 589 O O . ASN B 1 5 ? 4.641 -8.555 -8.203 1 97.69 5 ASN B O 1
ATOM 593 N N . ILE B 1 6 ? 2.488 -8.344 -8.273 1 98.5 6 ILE B N 1
ATOM 594 C CA . ILE B 1 6 ? 2.229 -9.727 -7.898 1 98.5 6 ILE B CA 1
ATOM 595 C C . ILE B 1 6 ? 2.795 -10.664 -8.961 1 98.5 6 ILE B C 1
ATOM 597 O O . ILE B 1 6 ? 3.443 -11.664 -8.641 1 98.5 6 ILE B O 1
ATOM 601 N N . GLU B 1 7 ? 2.555 -10.344 -10.195 1 97.94 7 GLU B N 1
ATOM 602 C CA . GLU B 1 7 ? 3 -11.219 -11.273 1 97.94 7 GLU B CA 1
ATOM 603 C C . GLU B 1 7 ? 4.512 -11.422 -11.234 1 97.94 7 GLU B C 1
ATOM 605 O O . GLU B 1 7 ? 4.996 -12.547 -11.336 1 97.94 7 GLU B O 1
ATOM 610 N N . GLU B 1 8 ? 5.211 -10.367 -11.117 1 98.12 8 GLU B N 1
ATOM 611 C CA . GLU B 1 8 ? 6.668 -10.438 -11.062 1 98.12 8 GLU B CA 1
ATOM 612 C C . GLU B 1 8 ? 7.141 -11.227 -9.844 1 98.12 8 GLU B C 1
ATOM 614 O O . GLU B 1 8 ? 8.102 -11.992 -9.93 1 98.12 8 GLU B O 1
ATOM 619 N N . LEU B 1 9 ? 6.523 -11.008 -8.734 1 98.69 9 LEU B N 1
ATOM 620 C CA . LEU B 1 9 ? 6.895 -11.727 -7.52 1 98.69 9 LEU B CA 1
ATOM 621 C C . LEU B 1 9 ? 6.684 -13.227 -7.688 1 98.69 9 LEU B C 1
ATOM 623 O O . LEU B 1 9 ? 7.492 -14.023 -7.215 1 98.69 9 LEU B O 1
ATOM 627 N N . LEU B 1 10 ? 5.535 -13.562 -8.297 1 98.75 10 LEU B N 1
ATOM 628 C CA . LEU B 1 10 ? 5.285 -14.969 -8.578 1 98.75 10 LEU B CA 1
ATOM 629 C C . LEU B 1 10 ? 6.379 -15.555 -9.461 1 98.75 10 LEU B C 1
ATOM 631 O O . LEU B 1 10 ? 6.922 -16.625 -9.164 1 98.75 10 LEU B O 1
ATOM 635 N N . LYS B 1 11 ? 6.727 -14.875 -10.523 1 98.56 11 LYS B N 1
ATOM 636 C CA . LYS B 1 11 ? 7.762 -15.328 -11.445 1 98.56 11 LYS B CA 1
ATOM 637 C C . LYS B 1 11 ? 9.109 -15.469 -10.742 1 98.56 11 LYS B C 1
ATOM 639 O O . LYS B 1 11 ? 9.773 -16.5 -10.875 1 98.56 11 LYS B O 1
ATOM 644 N N . LYS B 1 12 ? 9.461 -14.516 -10.023 1 98.31 12 LYS B N 1
ATOM 645 C CA . LYS B 1 12 ? 10.734 -14.5 -9.32 1 98.31 12 LYS B CA 1
ATOM 646 C C . LYS B 1 12 ? 10.844 -15.664 -8.344 1 98.31 12 LYS B C 1
ATOM 648 O O . LYS B 1 12 ? 11.922 -16.219 -8.148 1 98.31 12 LYS B O 1
ATOM 653 N N . ASN B 1 13 ? 9.758 -15.961 -7.742 1 98.38 13 ASN B N 1
ATOM 654 C CA . ASN B 1 13 ? 9.75 -17.016 -6.734 1 98.38 13 ASN B CA 1
ATOM 655 C C . ASN B 1 13 ? 9.336 -18.359 -7.328 1 98.38 13 ASN B C 1
ATOM 657 O O . ASN B 1 13 ? 9.172 -19.344 -6.598 1 98.38 13 ASN B O 1
ATOM 661 N N . GLN B 1 14 ? 9.078 -18.359 -8.609 1 98.62 14 GLN B N 1
ATOM 662 C CA . GLN B 1 14 ? 8.672 -19.562 -9.336 1 98.62 14 GLN B CA 1
ATOM 663 C C . GLN B 1 14 ? 7.406 -20.172 -8.727 1 98.62 14 GLN B C 1
ATOM 665 O O . GLN B 1 14 ? 7.363 -21.375 -8.453 1 98.62 14 GLN B O 1
ATOM 670 N N . LYS B 1 15 ? 6.531 -19.406 -8.477 1 98.75 15 LYS B N 1
ATOM 671 C CA . LYS B 1 15 ? 5.246 -19.828 -7.934 1 98.75 15 LYS B CA 1
ATOM 672 C C . LYS B 1 15 ? 4.113 -19.562 -8.922 1 98.75 15 LYS B C 1
ATOM 674 O O . LYS B 1 15 ? 4.238 -18.719 -9.805 1 98.75 15 LYS B O 1
ATOM 679 N N . SER B 1 16 ? 3.057 -20.297 -8.781 1 98.44 16 SER B N 1
ATOM 680 C CA . SER B 1 16 ? 1.875 -20.125 -9.625 1 98.44 16 SER B CA 1
ATOM 681 C C . SER B 1 16 ? 0.8 -19.312 -8.922 1 98.44 16 SER B C 1
ATOM 683 O O . SER B 1 16 ? 0.857 -19.109 -7.703 1 98.44 16 SER B O 1
ATOM 685 N N . LYS B 1 17 ? -0.149 -18.859 -9.727 1 98.69 17 LYS B N 1
ATOM 686 C CA . LYS B 1 17 ? -1.319 -18.188 -9.164 1 98.69 17 LYS B CA 1
ATOM 687 C C . LYS B 1 17 ? -2.045 -19.109 -8.18 1 98.69 17 LYS B C 1
ATOM 689 O O . LYS B 1 17 ? -2.523 -18.656 -7.137 1 98.69 17 LYS B O 1
ATOM 694 N N . TYR B 1 18 ? -2.029 -20.359 -8.539 1 98.62 18 TYR B N 1
ATOM 695 C CA . TYR B 1 18 ? -2.662 -21.344 -7.68 1 98.62 18 TYR B CA 1
ATOM 696 C C . TYR B 1 18 ? -2.016 -21.375 -6.301 1 98.62 18 TYR B C 1
ATOM 698 O O . TYR B 1 18 ? -2.713 -21.391 -5.281 1 98.62 18 TYR B O 1
ATOM 706 N N . TRP B 1 19 ? -0.758 -21.406 -6.258 1 98.88 19 TRP B N 1
ATOM 707 C CA . TRP B 1 19 ? 0.004 -21.391 -5.012 1 98.88 19 TRP B CA 1
ATOM 708 C C . TRP B 1 19 ? -0.38 -20.188 -4.152 1 98.88 19 TRP B C 1
ATOM 710 O O . TRP B 1 19 ? -0.618 -20.328 -2.951 1 98.88 19 TRP B O 1
ATOM 720 N N . LEU B 1 20 ? -0.485 -19.031 -4.77 1 98.88 20 LEU B N 1
ATOM 721 C CA . LEU B 1 20 ? -0.803 -17.812 -4.039 1 98.88 20 LEU B CA 1
ATOM 722 C C . LEU B 1 20 ? -2.232 -17.844 -3.512 1 98.88 20 LEU B C 1
ATOM 724 O O . LEU B 1 20 ? -2.502 -17.391 -2.4 1 98.88 20 LEU B O 1
ATOM 728 N N . VAL B 1 21 ? -3.135 -18.312 -4.273 1 98.75 21 VAL B N 1
ATOM 729 C CA . VAL B 1 21 ? -4.531 -18.469 -3.875 1 98.75 21 VAL B CA 1
ATOM 730 C C . VAL B 1 21 ? -4.605 -19.25 -2.566 1 98.75 21 VAL B C 1
ATOM 732 O O . VAL B 1 21 ? -5.328 -18.859 -1.646 1 98.75 21 VAL B O 1
ATOM 735 N N . LYS B 1 22 ? -3.863 -20.25 -2.492 1 98.75 22 LYS B N 1
ATOM 736 C CA . LYS B 1 22 ? -3.844 -21.094 -1.303 1 98.75 22 LYS B CA 1
ATOM 737 C C . LYS B 1 22 ? -3.197 -20.375 -0.125 1 98.75 22 LYS B C 1
ATOM 739 O O . LYS B 1 22 ? -3.693 -20.453 1.001 1 98.75 22 LYS B O 1
ATOM 744 N N . GLN B 1 23 ? -2.178 -19.734 -0.416 1 98.69 23 GLN B N 1
ATOM 745 C CA . GLN B 1 23 ? -1.468 -19.047 0.655 1 98.69 23 GLN B CA 1
ATOM 746 C C . GLN B 1 23 ? -2.338 -17.953 1.283 1 98.69 23 GLN B C 1
ATOM 748 O O . GLN B 1 23 ? -2.309 -17.75 2.5 1 98.69 23 GLN B O 1
ATOM 753 N N . LEU B 1 24 ? -3.047 -17.266 0.471 1 98.5 24 LEU B N 1
ATOM 754 C CA . LEU B 1 24 ? -3.855 -16.141 0.941 1 98.5 24 LEU B CA 1
ATOM 755 C C . LEU B 1 24 ? -5.246 -16.609 1.351 1 98.5 24 LEU B C 1
ATOM 757 O O . LEU B 1 24 ? -6.035 -15.828 1.893 1 98.5 24 LEU B O 1
ATOM 761 N N . ASP B 1 25 ? -5.488 -17.844 1.153 1 98.56 25 ASP B N 1
ATOM 762 C CA . ASP B 1 25 ? -6.84 -18.359 1.333 1 98.56 25 ASP B CA 1
ATOM 763 C C . ASP B 1 25 ? -7.867 -17.484 0.622 1 98.56 25 ASP B C 1
ATOM 765 O O . ASP B 1 25 ? -8.82 -17 1.242 1 98.56 25 ASP B O 1
ATOM 769 N N . SER B 1 26 ? -7.625 -17.219 -0.542 1 98.06 26 SER B N 1
ATOM 770 C CA . SER B 1 26 ? -8.398 -16.359 -1.428 1 98.06 26 SER B CA 1
ATOM 771 C C . SER B 1 26 ? -8.867 -17.109 -2.664 1 98.06 26 SER B C 1
ATOM 773 O O . SER B 1 26 ? -8.836 -18.344 -2.699 1 98.06 26 SER B O 1
ATOM 775 N N . ASN B 1 27 ? -9.461 -16.406 -3.611 1 98.25 27 ASN B N 1
ATOM 776 C CA . ASN B 1 27 ? -9.875 -17.031 -4.863 1 98.25 27 ASN B CA 1
ATOM 777 C C . ASN B 1 27 ? -9.195 -16.375 -6.066 1 98.25 27 ASN B C 1
ATOM 779 O O . ASN B 1 27 ? -8.531 -15.352 -5.926 1 98.25 27 ASN B O 1
ATOM 783 N N . TYR B 1 28 ? -9.32 -17.078 -7.242 1 98.19 28 TYR B N 1
ATOM 784 C CA . TYR B 1 28 ? -8.617 -16.641 -8.445 1 98.19 28 TYR B CA 1
ATOM 785 C C . TYR B 1 28 ? -9.039 -15.234 -8.852 1 98.19 28 TYR B C 1
ATOM 787 O O . TYR B 1 28 ? -8.227 -14.461 -9.359 1 98.19 28 TYR B O 1
ATOM 795 N N . THR B 1 29 ? -10.234 -14.977 -8.602 1 98.38 29 THR B N 1
ATOM 796 C CA . THR B 1 29 ? -10.75 -13.672 -9.008 1 98.38 29 THR B CA 1
ATOM 797 C C . THR B 1 29 ? -9.969 -12.555 -8.328 1 98.38 29 THR B C 1
ATOM 799 O O . THR B 1 29 ? -9.555 -11.594 -8.992 1 98.38 29 THR B O 1
ATOM 802 N N . VAL B 1 30 ? -9.664 -12.586 -7.055 1 97.81 30 VAL B N 1
ATOM 803 C CA . VAL B 1 30 ? -8.938 -11.586 -6.273 1 97.81 30 VAL B CA 1
ATOM 804 C C . VAL B 1 30 ? -7.508 -11.469 -6.785 1 97.81 30 VAL B C 1
ATOM 806 O O . VAL B 1 30 ? -7.02 -10.367 -7.035 1 97.81 30 VAL B O 1
ATOM 809 N N . ILE B 1 31 ? -6.859 -12.633 -7 1 98.31 31 ILE B N 1
ATOM 810 C CA . ILE B 1 31 ? -5.473 -12.664 -7.453 1 98.31 31 ILE B CA 1
ATOM 811 C C . ILE B 1 31 ? -5.383 -12.109 -8.875 1 98.31 31 ILE B C 1
ATOM 813 O O . ILE B 1 31 ? -4.504 -11.297 -9.172 1 98.31 31 ILE B O 1
ATOM 817 N N . ASN B 1 32 ? -6.344 -12.508 -9.68 1 98.38 32 ASN B N 1
ATOM 818 C CA . ASN B 1 32 ? -6.375 -12.008 -11.047 1 98.38 32 ASN B CA 1
ATOM 819 C C . ASN B 1 32 ? -6.574 -10.492 -11.094 1 98.38 32 ASN B C 1
ATOM 821 O O . ASN B 1 32 ? -5.973 -9.805 -11.914 1 98.38 32 ASN B O 1
ATOM 825 N N . ASN B 1 33 ? -7.43 -10.031 -10.266 1 97.88 33 ASN B N 1
ATOM 826 C CA . ASN B 1 33 ? -7.664 -8.594 -10.203 1 97.88 33 ASN B CA 1
ATOM 827 C C . ASN B 1 33 ? -6.41 -7.84 -9.766 1 97.88 33 ASN B C 1
ATOM 829 O O . ASN B 1 33 ? -6.113 -6.766 -10.289 1 97.88 33 ASN B O 1
ATOM 833 N N . MET B 1 34 ? -5.668 -8.367 -8.875 1 97.25 34 MET B N 1
ATOM 834 C CA . MET B 1 34 ? -4.422 -7.758 -8.422 1 97.25 34 MET B CA 1
ATOM 835 C C . MET B 1 34 ? -3.41 -7.68 -9.562 1 97.25 34 MET B C 1
ATOM 837 O O . MET B 1 34 ? -2.783 -6.641 -9.773 1 97.25 34 MET B O 1
ATOM 841 N N . ILE B 1 35 ? -3.377 -8.734 -10.289 1 97.19 35 ILE B N 1
ATOM 842 C CA . ILE B 1 35 ? -2.398 -8.859 -11.359 1 97.19 35 ILE B CA 1
ATOM 843 C C . ILE B 1 35 ? -2.795 -7.949 -12.523 1 97.19 35 ILE B C 1
ATOM 845 O O . ILE B 1 35 ? -1.943 -7.293 -13.125 1 97.19 35 ILE B O 1
ATOM 849 N N . ALA B 1 36 ? -4.059 -7.859 -12.711 1 96.69 36 ALA B N 1
ATOM 850 C CA . ALA B 1 36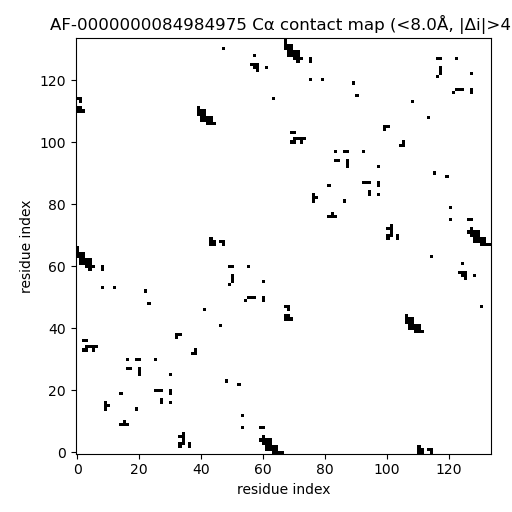 ? -4.582 -7.098 -13.844 1 96.69 36 ALA B CA 1
ATOM 851 C C . ALA B 1 36 ? -4.758 -5.629 -13.477 1 96.69 36 ALA B C 1
ATOM 853 O O . ALA B 1 36 ? -5.223 -4.832 -14.297 1 96.69 36 ALA B O 1
ATOM 854 N N . HIS B 1 37 ? -4.484 -5.27 -12.375 1 93.44 37 HIS B N 1
ATOM 855 C CA . HIS B 1 37 ? -4.609 -3.898 -11.891 1 93.44 37 HIS B CA 1
ATOM 856 C C . HIS B 1 37 ? -6.07 -3.455 -11.859 1 93.44 37 HIS B C 1
ATOM 858 O O . HIS B 1 37 ? -6.371 -2.285 -12.102 1 93.44 37 HIS B O 1
ATOM 864 N N . ASN B 1 38 ? -6.879 -4.418 -11.594 1 95.19 38 ASN B N 1
ATOM 865 C CA . ASN B 1 38 ? -8.312 -4.141 -11.492 1 95.19 38 ASN B CA 1
ATOM 866 C C . ASN B 1 38 ? -8.727 -3.867 -10.047 1 95.19 38 ASN B C 1
ATOM 868 O O . ASN B 1 38 ? -9.914 -3.805 -9.742 1 95.19 38 ASN B O 1
ATOM 872 N N . THR B 1 39 ? -7.828 -3.695 -9.188 1 94.31 39 THR B N 1
ATOM 873 C CA . THR B 1 39 ? -8.109 -3.381 -7.789 1 94.31 39 THR B CA 1
ATOM 874 C C . THR B 1 39 ? -7.809 -1.916 -7.492 1 94.31 39 THR B C 1
ATOM 876 O O . THR B 1 39 ? -6.77 -1.394 -7.91 1 94.31 39 THR B O 1
ATOM 879 N N . THR B 1 40 ? -8.672 -1.295 -6.762 1 95.44 40 THR B N 1
ATOM 880 C CA . THR B 1 40 ? -8.523 0.14 -6.547 1 95.44 40 THR B CA 1
ATOM 881 C C . THR B 1 40 ? -7.809 0.419 -5.227 1 95.44 40 THR B C 1
ATOM 883 O O . THR B 1 40 ? -7.344 1.537 -4.992 1 95.44 40 THR B O 1
ATOM 886 N N . GLY B 1 41 ? -7.695 -0.469 -4.34 1 97.69 41 GLY B N 1
ATOM 887 C CA . GLY B 1 41 ? -7.055 -0.365 -3.037 1 97.69 41 GLY B CA 1
ATOM 888 C C . GLY B 1 41 ? -6.66 -1.711 -2.457 1 97.69 41 GLY B C 1
ATOM 889 O O . GLY B 1 41 ? -6.82 -2.744 -3.109 1 97.69 41 GLY B O 1
ATOM 890 N N . ILE B 1 42 ? -6.16 -1.715 -1.235 1 98.12 42 ILE B N 1
ATOM 891 C CA . ILE B 1 42 ? -5.695 -2.943 -0.601 1 98.12 42 ILE B CA 1
ATOM 892 C C . ILE B 1 42 ? -5.738 -2.789 0.918 1 98.12 42 ILE B C 1
ATOM 894 O O . ILE B 1 42 ? -5.449 -1.713 1.446 1 98.12 42 ILE B O 1
ATOM 898 N N . ASN B 1 43 ? -6.043 -3.908 1.501 1 97.62 43 ASN B N 1
ATOM 899 C CA . ASN B 1 43 ? -6.039 -3.938 2.959 1 97.62 43 ASN B CA 1
ATOM 900 C C . ASN B 1 43 ? -4.625 -4.117 3.51 1 97.62 43 ASN B C 1
ATOM 902 O O . ASN B 1 43 ? -3.83 -4.875 2.953 1 97.62 43 ASN B O 1
ATOM 906 N N . PHE B 1 44 ? -4.41 -3.514 4.707 1 98.06 44 PHE B N 1
ATOM 907 C CA . PHE B 1 44 ? -3.088 -3.59 5.316 1 98.06 44 PHE B CA 1
ATOM 908 C C . PHE B 1 44 ? -2.77 -5.02 5.738 1 98.06 44 PHE B C 1
ATOM 910 O O . PHE B 1 44 ? -1.613 -5.445 5.684 1 98.06 44 PHE B O 1
ATOM 917 N N . GLU B 1 45 ? -3.77 -5.719 6.16 1 97.38 45 GLU B N 1
ATOM 918 C CA . GLU B 1 45 ? -3.566 -7.121 6.5 1 97.38 45 GLU B CA 1
ATOM 919 C C . GLU B 1 45 ? -3.061 -7.914 5.297 1 97.38 45 GLU B C 1
ATOM 921 O O . GLU B 1 45 ? -2.178 -8.766 5.434 1 97.38 45 GLU B O 1
ATOM 926 N N . THR B 1 46 ? -3.615 -7.652 4.129 1 98.19 46 THR B N 1
ATOM 927 C CA . THR B 1 46 ? -3.199 -8.352 2.916 1 98.19 46 THR B CA 1
ATOM 928 C C . THR B 1 46 ? -1.754 -8.008 2.566 1 98.19 46 THR B C 1
ATOM 930 O O . THR B 1 46 ? -0.98 -8.883 2.17 1 98.19 46 THR B O 1
ATOM 933 N N . ILE B 1 47 ? -1.439 -6.762 2.734 1 98.56 47 ILE B N 1
AT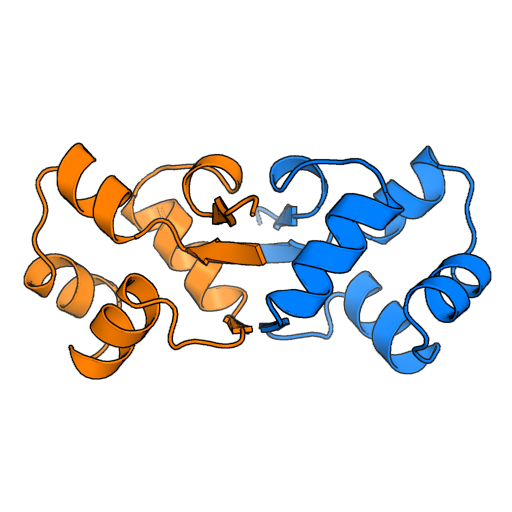OM 934 C CA . ILE B 1 47 ? -0.061 -6.352 2.494 1 98.56 47 ILE B CA 1
ATOM 935 C C . ILE B 1 47 ? 0.878 -7.137 3.408 1 98.56 47 ILE B C 1
ATOM 937 O O . ILE B 1 47 ? 1.885 -7.684 2.951 1 98.56 47 ILE B O 1
ATOM 941 N N . ASP B 1 48 ? 0.492 -7.184 4.648 1 98 48 ASP B N 1
ATOM 942 C CA . ASP B 1 48 ? 1.289 -7.902 5.641 1 98 48 ASP B CA 1
ATOM 943 C C . ASP B 1 48 ? 1.507 -9.352 5.223 1 98 48 ASP B C 1
ATOM 945 O O . ASP B 1 48 ? 2.635 -9.852 5.254 1 98 48 ASP B O 1
ATOM 949 N N . LYS B 1 49 ? 0.511 -9.945 4.832 1 98.31 49 LYS B N 1
ATOM 950 C CA . LYS B 1 49 ? 0.584 -11.344 4.406 1 98.31 49 LYS B CA 1
ATOM 951 C C . LYS B 1 49 ? 1.474 -11.492 3.176 1 98.31 49 LYS B C 1
ATOM 953 O O . LYS B 1 49 ? 2.303 -12.406 3.111 1 98.31 49 LYS B O 1
ATOM 958 N N . LEU B 1 50 ? 1.305 -10.664 2.227 1 98.62 50 LEU B N 1
ATOM 959 C CA . LEU B 1 50 ? 2.062 -10.75 0.983 1 98.62 50 LEU B CA 1
ATOM 960 C C . LEU B 1 50 ? 3.551 -10.547 1.238 1 98.62 50 LEU B C 1
ATOM 962 O O . LEU B 1 50 ? 4.387 -11.25 0.659 1 98.62 50 LEU B O 1
ATOM 966 N N . LEU B 1 51 ? 3.844 -9.547 2.068 1 98.44 51 LEU B N 1
ATOM 967 C CA . LEU B 1 51 ? 5.242 -9.32 2.414 1 98.44 51 LEU B CA 1
ATOM 968 C C . LEU B 1 51 ? 5.859 -10.578 3.021 1 98.44 51 LEU B C 1
ATOM 970 O O . LEU B 1 51 ? 6.992 -10.938 2.699 1 98.44 51 LEU B O 1
ATOM 974 N N . ASN B 1 52 ? 5.129 -11.211 3.893 1 98 52 ASN B N 1
ATOM 975 C CA . ASN B 1 52 ? 5.617 -12.406 4.562 1 98 52 ASN B CA 1
ATOM 976 C C . ASN B 1 52 ? 5.727 -13.586 3.598 1 98 52 ASN B C 1
ATOM 978 O O . ASN B 1 52 ? 6.73 -14.305 3.598 1 98 52 ASN B O 1
ATOM 982 N N . ILE B 1 53 ? 4.734 -13.734 2.809 1 98.44 53 ILE B N 1
ATOM 983 C CA . ILE B 1 53 ? 4.66 -14.844 1.87 1 98.44 53 ILE B CA 1
ATOM 984 C C . ILE B 1 53 ? 5.832 -14.773 0.892 1 98.44 53 ILE B C 1
ATOM 986 O O . ILE B 1 53 ? 6.449 -15.797 0.574 1 98.44 53 ILE B O 1
ATOM 990 N N . PHE B 1 54 ? 6.117 -13.617 0.432 1 98.62 54 PHE B N 1
ATOM 991 C CA . PHE B 1 54 ? 7.129 -13.453 -0.604 1 98.62 54 PHE B CA 1
ATOM 992 C C . PHE B 1 54 ? 8.469 -13.055 0.006 1 98.62 54 PHE B C 1
ATOM 994 O O . PHE B 1 54 ? 9.461 -12.914 -0.708 1 98.62 54 PHE B O 1
ATOM 1001 N N . ASN B 1 55 ? 8.469 -12.836 1.271 1 98.25 55 ASN B N 1
ATOM 1002 C CA . ASN B 1 55 ? 9.68 -12.406 1.961 1 98.25 55 ASN B CA 1
ATOM 1003 C C . ASN B 1 55 ? 10.312 -11.203 1.277 1 98.25 55 ASN B C 1
ATOM 1005 O O . ASN B 1 55 ? 11.492 -11.234 0.925 1 98.25 55 ASN B O 1
ATOM 1009 N N . CYS B 1 56 ? 9.578 -10.141 1.189 1 98.31 56 CYS B N 1
ATOM 1010 C CA . CYS B 1 56 ? 10.008 -8.953 0.467 1 98.31 56 CYS B CA 1
ATOM 1011 C C . CYS B 1 56 ? 9.57 -7.688 1.199 1 98.31 56 CYS B C 1
ATOM 1013 O O . CYS B 1 56 ? 8.969 -7.762 2.273 1 98.31 56 CYS B O 1
ATOM 1015 N N . GLU B 1 57 ? 9.938 -6.547 0.6 1 98.31 57 GLU B N 1
ATOM 1016 C CA . GLU B 1 57 ? 9.609 -5.25 1.189 1 98.31 57 GLU B CA 1
ATOM 1017 C C . GLU B 1 57 ? 8.602 -4.492 0.329 1 98.31 57 GLU B C 1
ATOM 1019 O O . GLU B 1 57 ? 8.195 -4.973 -0.729 1 98.31 57 GLU B O 1
ATOM 1024 N N . PHE B 1 58 ? 8.156 -3.346 0.828 1 98.69 58 PHE B N 1
ATOM 1025 C CA . PHE B 1 58 ? 7.105 -2.592 0.155 1 98.69 58 PHE B CA 1
ATOM 1026 C C . PHE B 1 58 ? 7.527 -2.225 -1.263 1 98.69 58 PHE B C 1
ATOM 1028 O O . PHE B 1 58 ? 6.723 -2.303 -2.193 1 98.69 58 PHE B O 1
ATOM 1035 N N . ASN B 1 59 ? 8.82 -1.926 -1.426 1 98.69 59 ASN B N 1
ATOM 1036 C CA . ASN B 1 59 ? 9.305 -1.504 -2.734 1 98.69 59 ASN B CA 1
ATOM 1037 C C . ASN B 1 59 ? 9.352 -2.672 -3.717 1 98.69 59 ASN B C 1
ATOM 1039 O O . ASN B 1 59 ? 9.492 -2.467 -4.926 1 98.69 59 ASN B O 1
ATOM 1043 N N . ASP B 1 60 ? 9.273 -3.85 -3.223 1 98.38 60 ASP B N 1
ATOM 1044 C CA . ASP B 1 60 ? 9.164 -5.027 -4.078 1 98.38 60 ASP B CA 1
ATOM 1045 C C . ASP B 1 60 ? 7.715 -5.297 -4.465 1 98.38 60 ASP B C 1
ATOM 1047 O O . ASP B 1 60 ? 7.434 -5.719 -5.586 1 98.38 60 ASP B O 1
ATOM 1051 N N . LEU B 1 61 ? 6.867 -5.023 -3.541 1 98.62 61 LEU B N 1
ATOM 1052 C CA . LEU B 1 61 ? 5.465 -5.41 -3.654 1 98.62 61 LEU B CA 1
ATOM 1053 C C . LEU B 1 61 ? 4.699 -4.434 -4.543 1 98.62 61 LEU B C 1
ATOM 1055 O O . LEU B 1 61 ? 3.801 -4.836 -5.285 1 98.62 61 LEU B O 1
ATOM 1059 N N . PHE B 1 62 ? 5.082 -3.213 -4.453 1 98.56 62 PHE B N 1
ATOM 1060 C CA . PHE B 1 62 ? 4.391 -2.166 -5.199 1 98.56 62 PHE B CA 1
ATOM 1061 C C . PHE B 1 62 ? 5.277 -1.627 -6.316 1 98.56 62 PHE B C 1
ATOM 1063 O O . PHE B 1 62 ? 6.504 -1.653 -6.211 1 98.56 62 PHE B O 1
ATOM 1070 N N . VAL B 1 63 ? 4.559 -1.133 -7.312 1 96.44 63 VAL B N 1
ATOM 1071 C CA . VAL B 1 63 ? 5.285 -0.466 -8.391 1 96.44 63 VAL B CA 1
ATOM 1072 C C . VAL B 1 63 ? 4.477 0.726 -8.898 1 96.44 63 VAL B C 1
ATOM 1074 O O . VAL B 1 63 ? 3.244 0.718 -8.836 1 96.44 63 VAL B O 1
ATOM 1077 N N . GLN B 1 64 ? 5.223 1.754 -9.234 1 94.69 64 GLN B N 1
ATOM 1078 C CA . GLN B 1 64 ? 4.613 2.881 -9.938 1 94.69 64 GLN B CA 1
ATOM 1079 C C . GLN B 1 64 ? 4.805 2.76 -11.445 1 94.69 64 GLN B C 1
ATOM 1081 O O . GLN B 1 64 ? 5.934 2.611 -11.922 1 94.69 64 GLN B O 1
ATOM 1086 N N . MET B 1 65 ? 3.57 2.719 -12.078 1 89 65 MET B N 1
ATOM 1087 C CA . MET B 1 65 ? 3.648 2.621 -13.531 1 89 65 MET B CA 1
ATOM 1088 C C . MET B 1 65 ? 3.633 4.004 -14.172 1 89 65 MET B C 1
ATOM 1090 O O . MET B 1 65 ? 2.875 4.883 -13.75 1 89 65 MET B O 1
ATOM 1094 N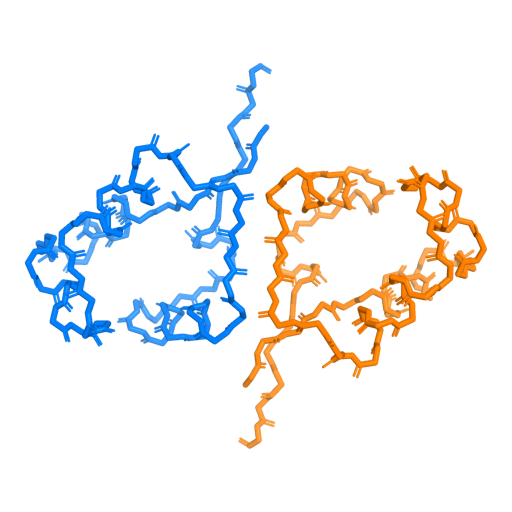 N . ASN B 1 66 ? 4.695 4.555 -14.43 1 74.75 66 ASN B N 1
ATOM 1095 C CA . ASN B 1 66 ? 4.844 5.879 -15.023 1 74.75 66 ASN B CA 1
ATOM 1096 C C . ASN B 1 66 ? 4.324 5.906 -16.453 1 74.75 66 ASN B C 1
ATOM 1098 O O . ASN B 1 66 ? 4.637 5.02 -17.25 1 74.75 66 ASN B O 1
ATOM 1102 N N . GLU B 1 67 ? 3.193 6.59 -16.562 1 53.59 67 GLU B N 1
ATOM 1103 C CA . GLU B 1 67 ? 3.047 6.977 -17.953 1 53.59 67 GLU B CA 1
ATOM 1104 C C . GLU B 1 67 ? 3.959 8.148 -18.297 1 53.59 67 GLU B C 1
ATOM 1106 O O . GLU B 1 67 ? 4.395 8.891 -17.422 1 53.59 67 GLU B O 1
#

Sequence (134 aa):
MVCLNIEELLKKNQKSKYWLVKQLDSNYTVINNMIAHNTTGINFETIDKLLNIFNCEFNDLFVQMNEMVCLNIEELLKKNQKSKYWLVKQLDSNYTVINNMIAHNTTGINFETIDKLLNIFNCEFNDLFVQMNE

Organism: NCBI:txid537013

Radius of gyration: 15.3 Å; Cα contacts (8 Å, |Δi|>4): 164; chains: 2; bounding box: 22×43×36 Å